Protein AF-A0A3M1MXS2-F1 (afdb_monomer_lite)

Foldseek 3Di:
DVVQLVVLLVCCVPPVPVSQVSLVVLCVVCVVPPVSNVVSLLCVCQGNQRSCLLQSLLQLLLVCVVPVVVSVVSNLVSLLCNQQTGHDPVNLVSCLLSLLQVLVPDDPVVNVVSLVCSVVHGDPVSNVSVVVSVVCSVVCVVVNVQSVLLCVLDSPDRDDSVLSVDRPVVNVVVSVVVVD

Radius of gyration: 16.43 Å; chains: 1; bounding box: 44×31×39 Å

Structure (mmCIF, N/CA/C/O backbone):
data_AF-A0A3M1MXS2-F1
#
_entry.id   AF-A0A3M1MXS2-F1
#
loop_
_atom_site.group_PDB
_atom_site.id
_atom_site.type_symbol
_atom_site.label_atom_id
_atom_site.label_alt_id
_atom_site.label_comp_id
_atom_site.label_asym_id
_atom_site.label_entity_id
_atom_site.label_seq_id
_atom_site.pdbx_PDB_ins_code
_atom_site.Cartn_x
_atom_site.Cartn_y
_atom_site.Cartn_z
_atom_site.occupancy
_atom_site.B_iso_or_equiv
_atom_site.auth_seq_id
_atom_site.auth_comp_id
_atom_site.auth_asym_id
_atom_site.auth_atom_id
_atom_site.pdbx_PDB_model_num
ATOM 1 N N . MET A 1 1 ? 8.516 -8.092 -20.661 1.00 92.12 1 MET A N 1
ATOM 2 C CA . MET A 1 1 ? 8.014 -7.467 -19.415 1.00 92.12 1 MET A CA 1
ATOM 3 C C . MET A 1 1 ? 9.103 -6.633 -18.757 1.00 92.12 1 MET A C 1
ATOM 5 O O . MET A 1 1 ? 8.960 -5.422 -18.706 1.00 92.12 1 MET A O 1
ATOM 9 N N . ILE A 1 2 ? 10.205 -7.261 -18.335 1.00 90.06 2 ILE A N 1
ATOM 10 C CA . ILE A 1 2 ? 11.308 -6.604 -17.613 1.00 90.06 2 ILE A CA 1
ATOM 11 C C . ILE A 1 2 ? 11.875 -5.400 -18.383 1.00 90.06 2 ILE A C 1
ATOM 13 O O . ILE A 1 2 ? 11.935 -4.313 -17.822 1.00 90.06 2 ILE A O 1
ATOM 17 N N . ASP A 1 3 ? 12.169 -5.543 -19.678 1.00 91.69 3 ASP A N 1
ATOM 18 C CA . ASP A 1 3 ? 12.718 -4.437 -20.486 1.00 91.69 3 ASP A CA 1
ATOM 19 C C . ASP A 1 3 ? 11.771 -3.226 -20.570 1.00 91.69 3 ASP A C 1
ATOM 21 O O . ASP A 1 3 ? 12.209 -2.078 -20.531 1.00 91.69 3 ASP A O 1
ATOM 25 N N . ARG A 1 4 ? 10.450 -3.466 -20.619 1.00 92.69 4 ARG A N 1
ATOM 26 C CA . ARG A 1 4 ? 9.440 -2.390 -20.604 1.00 92.69 4 ARG A CA 1
ATOM 27 C C . ARG A 1 4 ? 9.433 -1.669 -19.259 1.00 92.69 4 ARG A C 1
ATOM 29 O O . ARG A 1 4 ? 9.413 -0.446 -19.228 1.00 92.69 4 ARG A O 1
ATOM 36 N N . LEU A 1 5 ? 9.499 -2.414 -18.156 1.00 93.31 5 LEU A N 1
ATOM 37 C CA . LEU A 1 5 ? 9.568 -1.837 -16.811 1.00 93.31 5 LEU A CA 1
ATOM 38 C C . LEU A 1 5 ? 10.858 -1.032 -16.597 1.00 93.31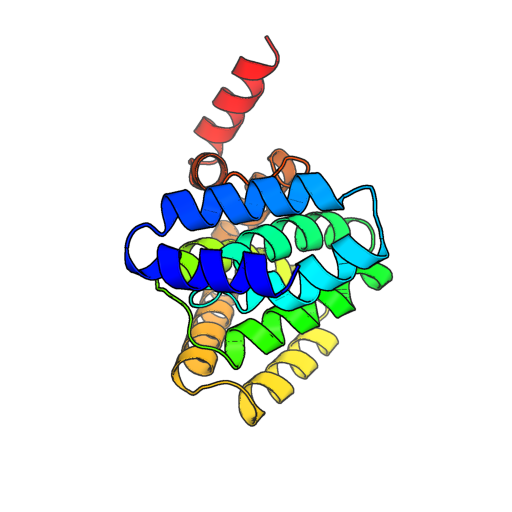 5 LEU A C 1
ATOM 40 O O . LEU A 1 5 ? 10.818 0.011 -15.952 1.00 93.31 5 LEU A O 1
ATOM 44 N N . GLN A 1 6 ? 11.982 -1.459 -17.178 1.00 91.88 6 GLN A N 1
ATOM 45 C CA . GLN A 1 6 ? 13.233 -0.696 -17.153 1.00 91.88 6 GLN A CA 1
ATOM 46 C C . GLN A 1 6 ? 13.139 0.607 -17.959 1.00 91.88 6 GLN A C 1
ATOM 48 O O . GLN A 1 6 ? 13.610 1.643 -17.492 1.00 91.88 6 GLN A O 1
ATOM 53 N N . ALA A 1 7 ? 12.496 0.583 -19.131 1.00 92.69 7 ALA A N 1
ATOM 54 C CA . ALA A 1 7 ? 12.255 1.793 -19.918 1.00 92.69 7 ALA A CA 1
ATOM 55 C C . ALA A 1 7 ? 11.379 2.801 -19.152 1.00 92.69 7 ALA A C 1
ATOM 57 O O . ALA A 1 7 ? 11.720 3.980 -19.065 1.00 92.69 7 ALA A O 1
ATOM 58 N N . ILE A 1 8 ? 10.309 2.318 -18.514 1.00 93.12 8 ILE A N 1
ATOM 59 C CA . ILE A 1 8 ? 9.449 3.131 -17.646 1.00 93.12 8 ILE A CA 1
ATOM 60 C C . ILE A 1 8 ? 10.248 3.703 -16.465 1.00 93.12 8 ILE A C 1
ATOM 62 O O . ILE A 1 8 ? 10.116 4.884 -16.145 1.00 93.12 8 ILE A O 1
ATOM 66 N N . ALA A 1 9 ? 11.105 2.896 -15.829 1.00 90.44 9 ALA A N 1
ATOM 67 C CA . ALA A 1 9 ? 11.946 3.344 -14.719 1.00 90.44 9 ALA A CA 1
ATOM 68 C C . ALA A 1 9 ? 12.864 4.506 -15.123 1.00 90.44 9 ALA A C 1
ATOM 70 O O . ALA A 1 9 ? 13.007 5.465 -14.367 1.00 90.44 9 ALA A O 1
ATOM 71 N N . ALA A 1 10 ? 13.455 4.442 -16.320 1.00 90.69 10 ALA A N 1
ATOM 72 C CA . ALA A 1 10 ? 14.294 5.514 -16.845 1.00 90.69 10 ALA A CA 1
ATOM 73 C C . ALA A 1 10 ? 13.495 6.805 -17.097 1.00 90.69 10 ALA A C 1
ATOM 75 O O . ALA A 1 10 ? 13.979 7.895 -16.794 1.00 90.69 10 ALA A O 1
ATOM 76 N N . GLN A 1 11 ? 12.262 6.694 -17.601 1.00 91.12 11 GLN A N 1
ATOM 77 C CA . GLN A 1 11 ? 11.390 7.845 -17.853 1.00 91.12 11 GLN A CA 1
ATOM 78 C C . GLN A 1 11 ? 10.853 8.488 -16.572 1.00 91.12 11 GLN A C 1
ATOM 80 O O . GLN A 1 11 ? 10.647 9.698 -16.532 1.00 91.12 11 GLN A O 1
ATOM 85 N N . ALA A 1 12 ? 10.665 7.720 -15.501 1.00 90.62 12 ALA A N 1
ATOM 86 C CA . ALA A 1 12 ? 10.138 8.251 -14.248 1.00 90.62 12 ALA A CA 1
ATOM 87 C C . ALA A 1 12 ? 11.023 9.343 -13.620 1.00 90.62 12 ALA A C 1
ATOM 89 O O . ALA A 1 12 ? 10.526 10.153 -12.842 1.00 90.62 12 ALA A O 1
ATOM 90 N N . ALA A 1 13 ? 12.313 9.402 -13.970 1.00 86.25 13 ALA A N 1
ATOM 91 C CA . ALA A 1 13 ? 13.211 10.469 -13.531 1.00 86.25 13 ALA A CA 1
ATOM 92 C C . ALA A 1 13 ? 12.863 11.843 -14.136 1.00 86.25 13 ALA A C 1
ATOM 94 O O . ALA A 1 13 ? 13.176 12.870 -13.535 1.00 86.25 13 ALA A O 1
ATOM 95 N N . THR A 1 14 ? 12.232 11.874 -15.313 1.00 89.19 14 THR A N 1
ATOM 96 C CA . THR A 1 14 ? 11.863 13.109 -16.021 1.00 89.19 14 THR A CA 1
ATOM 97 C C . THR A 1 14 ? 10.361 13.368 -16.014 1.00 89.19 14 THR A C 1
ATOM 99 O O . THR A 1 14 ? 9.956 14.525 -15.939 1.00 89.19 14 THR A O 1
ATOM 102 N N . SER A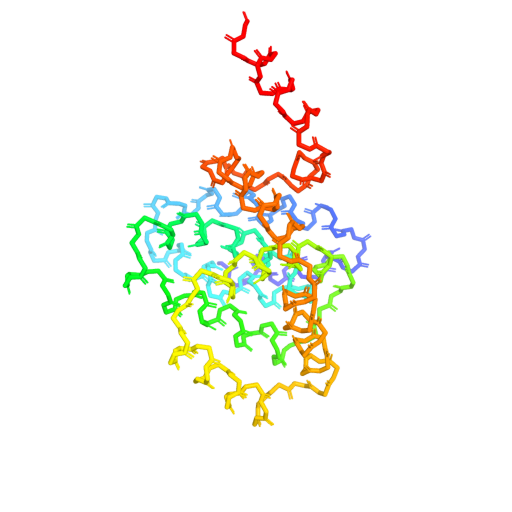 1 15 ? 9.539 12.317 -16.062 1.00 92.94 15 SER A N 1
ATOM 103 C CA . SER A 1 15 ? 8.078 12.418 -16.055 1.00 92.94 15 SER A CA 1
ATOM 104 C C . SER A 1 15 ? 7.439 11.274 -15.249 1.00 92.94 15 SER A C 1
ATOM 106 O O . SER A 1 15 ? 7.076 10.231 -15.804 1.00 92.94 15 SER A O 1
ATOM 108 N N . PRO A 1 16 ? 7.299 11.435 -13.917 1.00 90.62 16 PRO A N 1
ATOM 109 C CA . PRO A 1 16 ? 6.674 10.431 -13.054 1.00 90.62 16 PRO A CA 1
ATOM 110 C C . PRO A 1 16 ? 5.210 10.137 -13.407 1.00 90.62 16 PRO A C 1
ATOM 112 O O . PRO A 1 16 ? 4.753 9.012 -13.230 1.00 90.62 16 PRO A O 1
ATOM 115 N N . GLU A 1 17 ? 4.467 11.131 -13.898 1.00 91.38 17 GLU A N 1
ATOM 116 C CA . GLU A 1 17 ? 3.052 10.984 -14.265 1.00 91.38 17 GLU A CA 1
ATOM 117 C C . GLU A 1 17 ? 2.886 10.126 -15.525 1.00 91.38 17 GLU A C 1
ATOM 119 O O . GLU A 1 17 ? 2.076 9.200 -15.540 1.00 91.38 17 GLU A O 1
ATOM 124 N N . GLU A 1 18 ? 3.714 10.349 -16.549 1.00 94.25 18 GLU A N 1
ATOM 125 C CA . GLU A 1 18 ? 3.724 9.507 -17.753 1.00 94.25 18 GLU A CA 1
ATOM 126 C C . GLU A 1 18 ? 4.197 8.084 -17.453 1.00 94.25 18 GLU A C 1
ATOM 128 O O . GLU A 1 18 ? 3.654 7.121 -17.996 1.00 94.25 18 GLU A O 1
ATOM 133 N N . ALA A 1 19 ? 5.206 7.937 -16.588 1.00 94.50 19 ALA A N 1
ATOM 134 C CA . ALA A 1 19 ? 5.668 6.625 -16.151 1.00 94.50 19 ALA A CA 1
ATOM 135 C C . ALA A 1 19 ? 4.562 5.872 -15.398 1.00 94.50 19 ALA A C 1
ATOM 137 O O . ALA A 1 19 ? 4.381 4.673 -15.609 1.00 94.50 19 ALA A O 1
ATOM 138 N N . LEU A 1 20 ? 3.786 6.571 -14.563 1.00 94.50 20 LEU A N 1
ATOM 139 C CA . LEU A 1 20 ? 2.646 5.986 -13.868 1.00 94.50 20 LEU A CA 1
ATOM 140 C C . LEU A 1 20 ? 1.561 5.528 -14.852 1.00 94.50 20 LEU A C 1
ATOM 142 O O . LEU A 1 20 ? 1.157 4.369 -14.793 1.00 94.50 20 LEU A O 1
ATOM 146 N N . ALA A 1 21 ? 1.162 6.381 -15.799 1.00 94.31 21 ALA A N 1
ATOM 147 C CA . ALA A 1 21 ? 0.172 6.031 -16.819 1.00 94.31 21 ALA A CA 1
ATOM 148 C C . ALA A 1 21 ? 0.604 4.811 -17.657 1.00 94.31 21 ALA A C 1
ATOM 150 O O . ALA A 1 21 ? -0.211 3.955 -18.004 1.00 94.31 21 ALA A O 1
ATOM 151 N N . GLN A 1 22 ? 1.902 4.675 -17.943 1.00 95.62 22 GLN A N 1
ATOM 152 C CA . GLN A 1 22 ? 2.437 3.493 -18.621 1.00 95.62 22 GLN A CA 1
ATOM 153 C C . GLN A 1 22 ? 2.389 2.228 -17.762 1.00 95.62 22 GLN A C 1
ATOM 155 O O . GLN A 1 22 ? 2.134 1.150 -18.298 1.00 95.62 22 GLN A O 1
ATOM 160 N N . LEU A 1 23 ? 2.619 2.332 -16.449 1.00 96.31 23 LEU A N 1
ATOM 161 C CA . LEU A 1 23 ? 2.461 1.198 -15.532 1.00 96.31 23 LEU A CA 1
ATOM 162 C C . LEU A 1 23 ? 0.998 0.767 -15.449 1.00 96.31 23 LEU A C 1
ATOM 164 O O . LEU A 1 23 ? 0.725 -0.429 -15.452 1.00 96.31 23 LEU A O 1
ATOM 168 N N . GLU A 1 24 ? 0.062 1.714 -15.435 1.00 95.06 24 GLU A N 1
ATOM 169 C CA . GLU A 1 24 ? -1.373 1.424 -15.469 1.00 95.06 24 GLU A CA 1
ATOM 170 C C . GLU A 1 24 ? -1.780 0.726 -16.766 1.00 95.06 24 GLU A C 1
ATOM 172 O O . GLU A 1 24 ? -2.407 -0.331 -16.713 1.00 95.06 24 GLU A O 1
ATOM 177 N N . ALA A 1 25 ? -1.366 1.255 -17.921 1.00 95.31 25 ALA A N 1
ATOM 178 C CA . ALA A 1 25 ? -1.626 0.627 -19.214 1.00 95.31 25 ALA A CA 1
ATOM 179 C C . ALA A 1 25 ? -1.036 -0.791 -19.280 1.00 95.31 25 ALA A C 1
ATOM 181 O O . ALA A 1 25 ? -1.719 -1.736 -19.672 1.00 95.31 25 ALA A O 1
ATOM 182 N N . LEU A 1 26 ? 0.205 -0.964 -18.815 1.00 95.88 26 LEU A N 1
ATOM 183 C CA . LEU A 1 26 ? 0.859 -2.268 -18.764 1.00 95.88 26 LEU A CA 1
ATOM 184 C C . LEU A 1 26 ? 0.142 -3.242 -17.824 1.00 95.88 26 LEU A C 1
ATOM 186 O O . LEU A 1 26 ? 0.049 -4.423 -18.145 1.00 95.88 26 LEU A O 1
ATOM 190 N N . HIS A 1 27 ? -0.385 -2.768 -16.693 1.00 95.69 27 HIS A N 1
ATOM 191 C CA . HIS A 1 27 ? -1.190 -3.596 -15.801 1.00 95.69 27 HIS A CA 1
ATOM 192 C C . HIS A 1 27 ? -2.451 -4.098 -16.514 1.00 95.69 27 HIS A C 1
ATOM 194 O O . HIS A 1 27 ? -2.728 -5.295 -16.478 1.00 95.69 27 HIS A O 1
ATOM 200 N N . GLN A 1 28 ? -3.171 -3.214 -17.213 1.00 94.06 28 GLN A N 1
ATOM 201 C CA . GLN A 1 28 ? -4.377 -3.573 -17.968 1.00 94.06 28 GLN A CA 1
ATOM 202 C C . GLN A 1 28 ? -4.089 -4.623 -19.049 1.00 94.06 28 GLN A C 1
ATOM 204 O O . GLN A 1 28 ? -4.836 -5.589 -19.187 1.00 94.06 28 GLN A O 1
ATOM 209 N N . GLU A 1 29 ? -2.968 -4.492 -19.765 1.00 95.06 29 GLU A N 1
ATOM 210 C CA . GLU A 1 29 ? -2.547 -5.456 -20.792 1.00 95.06 29 GLU A CA 1
ATOM 211 C C . GLU A 1 29 ? -2.317 -6.875 -20.245 1.00 95.06 29 GLU A C 1
ATOM 213 O O . GLU A 1 29 ? -2.460 -7.851 -20.982 1.00 95.06 29 GLU A O 1
ATOM 218 N N . VAL A 1 30 ? -1.933 -7.008 -18.971 1.00 95.44 30 VAL A N 1
ATOM 219 C CA . VAL A 1 30 ? -1.577 -8.306 -18.380 1.00 95.44 30 VAL A CA 1
ATOM 220 C C . VAL A 1 30 ? -2.686 -8.942 -17.556 1.00 95.44 30 VAL A C 1
ATOM 222 O O . VAL A 1 30 ? -2.509 -10.085 -17.145 1.00 95.44 30 VAL A O 1
ATOM 225 N N . LEU A 1 31 ? -3.813 -8.259 -17.318 1.00 91.25 31 LEU A N 1
ATOM 226 C CA . LEU A 1 31 ? -4.868 -8.739 -16.409 1.00 91.25 31 LEU A CA 1
ATOM 227 C C . LEU A 1 31 ? -5.358 -10.153 -16.745 1.00 91.25 31 LEU A C 1
ATOM 229 O O . LEU A 1 31 ? -5.503 -10.980 -15.844 1.00 91.25 31 LEU A O 1
ATOM 233 N N . GLU A 1 32 ? -5.540 -10.438 -18.035 1.00 92.88 32 GLU A N 1
ATOM 234 C CA . GLU A 1 32 ? -6.056 -11.716 -18.545 1.00 92.88 32 GLU A CA 1
ATOM 235 C C . GLU A 1 32 ? -4.984 -12.818 -18.650 1.00 92.88 32 GLU A C 1
ATOM 237 O O . GLU A 1 32 ? -5.296 -13.970 -18.950 1.00 92.88 32 GLU A O 1
ATOM 242 N N . ASN A 1 33 ? -3.706 -12.498 -18.405 1.00 95.25 33 ASN A N 1
ATOM 243 C CA . ASN A 1 33 ? -2.601 -13.455 -18.450 1.00 95.25 33 ASN A CA 1
ATOM 244 C C . ASN A 1 33 ? -1.991 -13.637 -17.047 1.00 95.25 33 ASN A C 1
ATOM 246 O O . ASN A 1 33 ? -1.169 -12.819 -16.631 1.00 95.25 33 ASN A O 1
ATOM 250 N N . PRO A 1 34 ? -2.309 -14.733 -16.328 1.00 93.31 34 PRO A N 1
ATOM 251 C CA . PRO A 1 34 ? -1.858 -14.939 -14.950 1.00 93.31 34 PRO A CA 1
ATOM 252 C C . PRO A 1 34 ? -0.335 -14.910 -14.759 1.00 93.31 34 PRO A C 1
ATOM 254 O O . PRO A 1 34 ? 0.153 -14.416 -13.743 1.00 93.31 34 PRO A O 1
ATOM 257 N N . GLU A 1 35 ? 0.433 -15.425 -15.721 1.00 94.56 35 GLU A N 1
ATOM 258 C CA . GLU A 1 35 ? 1.897 -15.457 -15.638 1.00 94.56 35 GLU A CA 1
ATOM 259 C C . GLU A 1 35 ? 2.497 -14.059 -15.835 1.00 94.56 35 GLU A C 1
ATOM 261 O O . GLU A 1 35 ? 3.340 -13.607 -15.050 1.00 94.56 35 GLU A O 1
ATOM 266 N N . ALA A 1 36 ? 2.022 -13.346 -16.859 1.00 94.56 36 ALA A N 1
ATOM 267 C CA . ALA A 1 36 ? 2.452 -11.980 -17.130 1.00 94.56 36 ALA A CA 1
ATOM 268 C C . ALA A 1 36 ? 2.030 -11.029 -16.002 1.00 94.56 36 ALA A C 1
ATOM 270 O O . ALA A 1 36 ? 2.837 -10.204 -15.573 1.00 94.56 36 ALA A O 1
ATOM 271 N N . ARG A 1 37 ? 0.812 -11.200 -15.474 1.00 94.69 37 ARG A N 1
ATOM 272 C CA . ARG A 1 37 ? 0.289 -10.479 -14.312 1.00 94.69 37 ARG A CA 1
ATOM 273 C C . ARG A 1 37 ? 1.173 -10.680 -13.094 1.00 94.69 37 ARG A C 1
ATOM 275 O O . ARG A 1 37 ? 1.617 -9.703 -12.503 1.00 94.69 37 ARG A O 1
ATOM 282 N N . ARG A 1 38 ? 1.510 -11.931 -12.769 1.00 93.62 38 ARG A N 1
ATOM 283 C CA . ARG A 1 38 ? 2.391 -12.240 -11.638 1.00 93.62 38 ARG A CA 1
ATOM 284 C C . ARG A 1 38 ? 3.758 -11.577 -11.787 1.00 93.62 38 ARG A C 1
ATOM 286 O O . ARG A 1 38 ? 4.283 -11.040 -10.817 1.00 93.62 38 ARG A O 1
ATOM 293 N N . THR A 1 39 ? 4.331 -11.600 -12.990 1.00 95.31 39 THR A N 1
ATOM 294 C CA . THR A 1 39 ? 5.620 -10.943 -13.253 1.00 95.31 39 THR A CA 1
ATOM 295 C C . THR A 1 39 ? 5.504 -9.430 -13.083 1.00 95.31 39 THR A C 1
ATOM 297 O O . THR A 1 39 ? 6.360 -8.810 -12.460 1.00 95.31 39 THR A O 1
ATOM 300 N N . PHE A 1 40 ? 4.437 -8.827 -13.603 1.00 96.88 40 PHE A N 1
ATOM 301 C CA . PHE A 1 40 ? 4.181 -7.402 -13.436 1.00 96.88 40 PHE A CA 1
ATOM 302 C C . PHE A 1 40 ? 4.036 -7.024 -11.954 1.00 96.88 40 PHE A C 1
ATOM 304 O O . PHE A 1 40 ? 4.744 -6.143 -11.480 1.00 96.88 40 PHE A O 1
ATOM 311 N N . GLU A 1 41 ? 3.195 -7.731 -11.202 1.00 95.62 41 GLU A N 1
ATOM 312 C CA . GLU A 1 41 ? 2.939 -7.495 -9.776 1.00 95.62 41 GLU A CA 1
ATOM 313 C C . GLU A 1 41 ? 4.202 -7.629 -8.906 1.00 95.62 41 GLU A C 1
ATOM 315 O O . GLU A 1 41 ? 4.333 -6.945 -7.891 1.00 95.62 41 GLU A O 1
ATOM 320 N N . GLN A 1 42 ? 5.157 -8.471 -9.307 1.00 94.88 42 GLN A N 1
ATOM 321 C CA . GLN A 1 42 ? 6.434 -8.649 -8.609 1.00 94.88 42 GLN A CA 1
ATOM 322 C C . GLN A 1 42 ? 7.489 -7.598 -8.976 1.00 94.88 42 GLN A C 1
ATOM 324 O O . GLN A 1 42 ? 8.373 -7.314 -8.170 1.00 94.88 42 GLN A O 1
ATOM 329 N N . GLU A 1 43 ? 7.435 -7.018 -10.174 1.00 95.50 43 GLU A N 1
ATOM 330 C CA . GLU A 1 43 ? 8.487 -6.115 -10.659 1.00 95.50 43 GLU A CA 1
ATOM 331 C C . GLU A 1 43 ? 8.072 -4.637 -10.659 1.00 95.50 43 GLU A C 1
ATOM 333 O O . GLU A 1 43 ? 8.870 -3.778 -10.284 1.00 95.50 43 GLU A O 1
ATOM 338 N N . ALA A 1 44 ? 6.816 -4.319 -10.978 1.00 95.56 44 ALA A N 1
ATOM 339 C CA . ALA A 1 44 ? 6.284 -2.956 -10.970 1.00 95.56 44 ALA A CA 1
ATOM 340 C C . ALA A 1 44 ? 6.468 -2.190 -9.640 1.00 95.56 44 ALA A C 1
ATOM 342 O O . ALA A 1 44 ? 6.837 -1.016 -9.701 1.00 95.56 44 ALA A O 1
ATOM 343 N N . PRO A 1 45 ? 6.289 -2.779 -8.435 1.00 95.00 45 PRO A N 1
ATOM 344 C CA . PRO A 1 45 ? 6.487 -2.035 -7.188 1.00 95.00 45 PRO A CA 1
ATOM 345 C C . PRO A 1 45 ? 7.958 -1.699 -6.897 1.00 95.00 45 PRO A C 1
ATOM 347 O O . PRO A 1 45 ? 8.216 -0.941 -5.970 1.00 95.00 45 PRO A O 1
ATOM 350 N N . LYS A 1 46 ? 8.916 -2.236 -7.665 1.00 94.00 46 LYS A N 1
ATOM 351 C CA . LYS A 1 46 ? 10.351 -1.913 -7.556 1.00 94.00 46 LYS A CA 1
ATOM 352 C C . LYS A 1 46 ? 10.769 -0.779 -8.498 1.00 94.00 46 LYS A C 1
ATOM 354 O O . LYS A 1 46 ? 11.894 -0.291 -8.422 1.00 94.00 46 LYS A O 1
ATOM 359 N N . VAL A 1 47 ? 9.891 -0.387 -9.421 1.00 91.50 47 VAL A N 1
ATOM 360 C CA . VAL A 1 47 ? 10.159 0.653 -10.415 1.00 91.50 47 VAL A CA 1
ATOM 361 C C . VAL A 1 47 ? 10.037 2.032 -9.773 1.00 91.50 47 VAL A C 1
ATOM 363 O O . VAL A 1 47 ? 9.078 2.300 -9.048 1.00 91.50 47 VAL A O 1
ATOM 366 N N . ALA A 1 48 ? 10.994 2.910 -10.094 1.00 88.81 48 ALA A N 1
ATOM 367 C CA . ALA A 1 48 ? 10.944 4.342 -9.802 1.00 88.81 48 ALA A CA 1
ATOM 368 C C . ALA A 1 48 ? 10.563 4.662 -8.347 1.00 88.81 48 ALA A C 1
ATOM 370 O O . ALA A 1 48 ? 9.558 5.326 -8.089 1.00 88.81 48 ALA A O 1
ATOM 371 N N . ASP A 1 49 ? 11.345 4.147 -7.395 1.00 90.69 49 ASP A N 1
ATOM 372 C CA . ASP A 1 49 ? 11.142 4.392 -5.963 1.00 90.69 49 ASP A CA 1
ATOM 373 C C . ASP A 1 49 ? 9.714 4.038 -5.497 1.00 90.69 49 ASP A C 1
ATOM 375 O O . ASP A 1 49 ? 9.065 4.765 -4.737 1.00 90.69 49 ASP A O 1
ATOM 379 N N . GLY A 1 50 ? 9.197 2.913 -6.001 1.00 93.25 50 GLY A N 1
ATOM 380 C CA . GLY A 1 50 ? 7.896 2.373 -5.621 1.00 93.25 50 GLY A CA 1
ATOM 381 C C . GLY A 1 50 ? 6.703 3.117 -6.208 1.00 93.25 50 GLY A C 1
ATOM 382 O O . GLY A 1 50 ? 5.625 3.083 -5.617 1.00 93.25 50 GLY A O 1
ATOM 383 N N . LEU A 1 51 ? 6.859 3.777 -7.360 1.00 95.12 51 LEU A N 1
ATOM 384 C CA . LEU A 1 51 ? 5.820 4.600 -7.991 1.00 95.12 51 LEU A CA 1
ATOM 385 C C . LEU A 1 51 ? 4.454 3.894 -8.087 1.00 95.12 51 LEU A C 1
ATOM 387 O O . LEU A 1 51 ? 3.419 4.496 -7.792 1.00 95.12 51 LEU A O 1
ATOM 391 N N . TYR A 1 52 ? 4.453 2.607 -8.448 1.00 96.94 52 TYR A N 1
ATOM 392 C CA . TYR A 1 52 ? 3.232 1.807 -8.600 1.00 96.94 52 TYR A CA 1
ATOM 393 C C . TYR A 1 52 ? 2.796 1.064 -7.331 1.00 96.94 52 TYR A C 1
ATOM 395 O O . TYR A 1 52 ? 1.705 0.494 -7.280 1.00 96.94 52 TYR A O 1
ATOM 403 N N . LEU A 1 53 ? 3.616 1.086 -6.277 1.00 97.62 53 LEU A N 1
ATOM 404 C CA . LEU A 1 53 ? 3.347 0.364 -5.036 1.00 97.62 53 LEU A CA 1
ATOM 405 C C . LEU A 1 53 ? 2.002 0.769 -4.403 1.00 97.62 53 LEU A C 1
ATOM 407 O O . LEU A 1 53 ? 1.250 -0.141 -4.059 1.00 97.62 53 LEU A O 1
ATOM 411 N N . PRO A 1 54 ? 1.615 2.062 -4.307 1.00 98.06 54 PRO A N 1
ATOM 412 C CA . PRO A 1 54 ? 0.309 2.435 -3.764 1.00 98.06 54 PRO A CA 1
ATOM 413 C C . PRO A 1 54 ? -0.876 1.864 -4.551 1.00 98.06 54 PRO A C 1
ATOM 415 O O . PRO A 1 54 ? -1.884 1.521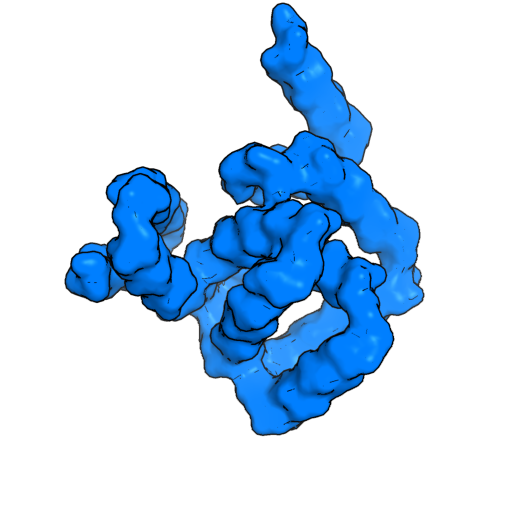 -3.940 1.00 98.06 54 PRO A O 1
ATOM 418 N N . HIS A 1 55 ? -0.760 1.731 -5.877 1.00 97.81 55 HIS A N 1
ATOM 419 C CA . HIS A 1 55 ? -1.833 1.212 -6.734 1.00 97.81 55 HIS A CA 1
ATOM 420 C C . HIS A 1 55 ? -2.051 -0.280 -6.482 1.00 97.81 55 HIS A C 1
ATOM 422 O O . HIS A 1 55 ? -3.177 -0.711 -6.235 1.00 97.81 55 HIS A O 1
ATOM 428 N N . LEU A 1 56 ? -0.965 -1.060 -6.438 1.00 97.81 56 LEU A N 1
ATOM 429 C CA . LEU A 1 56 ? -1.047 -2.467 -6.046 1.00 97.81 56 LEU A CA 1
ATOM 430 C C . LEU A 1 56 ? -1.555 -2.604 -4.610 1.00 97.81 56 LEU A C 1
ATOM 432 O O . LEU A 1 56 ? -2.453 -3.397 -4.348 1.00 97.81 56 LEU A O 1
ATOM 436 N N . PHE A 1 57 ? -1.049 -1.791 -3.681 1.00 98.50 57 PHE A N 1
ATOM 437 C CA . PHE A 1 57 ? -1.485 -1.848 -2.290 1.00 98.50 57 PHE A CA 1
ATOM 438 C C . PHE A 1 57 ? -2.987 -1.583 -2.153 1.00 98.50 57 PHE A C 1
ATOM 440 O O . PHE A 1 57 ? -3.666 -2.309 -1.437 1.00 98.50 57 PHE A O 1
ATOM 447 N N . TRP A 1 58 ? -3.521 -0.593 -2.873 1.00 98.50 58 TRP A N 1
ATOM 448 C CA . TRP A 1 58 ? -4.953 -0.302 -2.928 1.00 98.50 58 TRP A CA 1
ATOM 449 C C . TRP A 1 58 ? -5.763 -1.518 -3.379 1.00 98.50 58 TRP A C 1
ATOM 451 O O . TRP A 1 58 ? -6.667 -1.958 -2.669 1.00 98.50 58 TRP A O 1
ATOM 461 N N . MET A 1 59 ? -5.428 -2.086 -4.540 1.00 97.31 59 MET A N 1
ATOM 462 C CA . MET A 1 59 ? -6.188 -3.194 -5.127 1.00 97.31 59 MET A CA 1
ATOM 463 C C . MET A 1 59 ? -6.174 -4.429 -4.222 1.00 97.31 59 MET A C 1
ATOM 465 O O . MET A 1 59 ? -7.203 -5.069 -4.001 1.00 97.31 59 MET A O 1
ATOM 469 N N . TYR A 1 60 ? -5.015 -4.739 -3.643 1.00 97.69 60 TYR A N 1
ATOM 470 C CA . TYR A 1 60 ? -4.876 -5.872 -2.735 1.00 97.69 60 TYR A CA 1
ATOM 471 C C . TYR A 1 60 ? -5.495 -5.618 -1.365 1.00 97.69 60 TYR A C 1
ATOM 473 O O . TYR A 1 60 ? -5.978 -6.563 -0.748 1.00 97.69 60 TYR A O 1
ATOM 481 N N . LEU A 1 61 ? -5.544 -4.369 -0.899 1.00 98.38 61 LEU A N 1
ATOM 482 C CA . LEU A 1 61 ? -6.261 -4.007 0.318 1.00 98.38 61 LEU A CA 1
ATOM 483 C C . LEU A 1 61 ? -7.770 -4.188 0.135 1.00 98.38 61 LEU A C 1
ATOM 485 O O . LEU A 1 61 ? -8.424 -4.748 1.011 1.00 98.38 61 LEU A O 1
ATOM 489 N N . ALA A 1 62 ? -8.322 -3.779 -1.009 1.00 97.50 62 ALA A N 1
ATOM 490 C CA . ALA A 1 62 ? -9.729 -4.010 -1.328 1.00 97.50 62 ALA A CA 1
ATOM 491 C C . ALA A 1 62 ? -10.069 -5.510 -1.333 1.00 97.50 62 ALA A C 1
ATOM 493 O O . ALA A 1 62 ? -11.056 -5.933 -0.728 1.00 97.50 62 ALA A O 1
ATOM 494 N N . ALA A 1 63 ? -9.204 -6.331 -1.933 1.00 96.38 63 ALA A N 1
ATOM 495 C CA . ALA A 1 63 ? -9.366 -7.780 -1.961 1.00 96.38 63 ALA A CA 1
ATOM 496 C C . ALA A 1 63 ? -9.187 -8.434 -0.574 1.00 96.38 63 ALA A C 1
ATOM 498 O O . ALA A 1 63 ? -9.981 -9.289 -0.179 1.00 96.38 63 ALA A O 1
ATOM 499 N N . PHE A 1 64 ? -8.206 -7.980 0.211 1.00 97.38 64 PHE A N 1
ATOM 500 C CA . PHE A 1 64 ? -7.957 -8.431 1.584 1.00 97.38 64 PHE A CA 1
ATOM 501 C C . PHE A 1 64 ? -9.163 -8.237 2.499 1.00 97.38 64 PHE A C 1
ATOM 503 O O . PHE A 1 64 ? -9.464 -9.121 3.294 1.00 97.38 64 PHE A O 1
ATOM 510 N N . ARG A 1 65 ? -9.905 -7.133 2.363 1.00 95.25 65 ARG A N 1
ATOM 511 C CA . ARG A 1 65 ? -11.111 -6.890 3.176 1.00 95.25 65 ARG A CA 1
ATOM 512 C C . ARG A 1 65 ? -12.221 -7.921 2.940 1.00 95.25 65 ARG A C 1
ATOM 514 O O . ARG A 1 65 ? -13.106 -8.055 3.781 1.00 95.25 65 ARG A O 1
ATOM 521 N N . ARG A 1 66 ? -12.174 -8.646 1.818 1.00 94.69 66 ARG A N 1
ATOM 522 C CA . ARG A 1 66 ? -13.117 -9.716 1.459 1.00 94.69 66 ARG A CA 1
ATOM 523 C C . ARG A 1 66 ? -12.571 -11.099 1.815 1.00 94.69 66 ARG A C 1
ATOM 525 O O . ARG A 1 66 ? -13.317 -11.932 2.318 1.00 94.69 66 ARG A O 1
ATOM 532 N N . ASP A 1 67 ? -11.282 -11.327 1.571 1.00 96.56 67 ASP A N 1
ATOM 533 C CA . ASP A 1 67 ? -10.594 -12.589 1.860 1.00 96.56 67 ASP A CA 1
ATOM 534 C C . ASP A 1 67 ? -9.182 -12.341 2.431 1.00 96.56 67 ASP A C 1
ATOM 536 O O . ASP A 1 67 ? -8.180 -12.356 1.705 1.00 96.56 67 ASP A O 1
ATOM 540 N N . PRO A 1 68 ? -9.064 -12.121 3.754 1.00 95.31 68 PRO A N 1
ATOM 541 C CA . PRO A 1 68 ? -7.775 -11.830 4.369 1.00 95.31 68 PRO A CA 1
ATOM 542 C C . PRO A 1 68 ? -6.738 -12.942 4.173 1.00 95.31 68 PRO A C 1
ATOM 544 O O . PRO A 1 68 ? -5.545 -12.661 4.064 1.00 95.31 68 PRO A O 1
ATOM 547 N N . ALA A 1 69 ? -7.164 -14.209 4.143 1.00 94.50 69 ALA A N 1
ATOM 548 C CA . ALA A 1 69 ? -6.251 -15.346 4.085 1.00 94.50 69 ALA A CA 1
ATOM 549 C C . ALA A 1 69 ? -5.513 -15.413 2.740 1.00 94.50 69 ALA A C 1
ATOM 551 O O . ALA A 1 69 ? -4.302 -15.642 2.725 1.00 94.50 69 ALA A O 1
ATOM 552 N N . SER A 1 70 ? -6.223 -15.163 1.638 1.00 96.25 70 SER A N 1
ATOM 553 C CA . SER A 1 70 ? -5.654 -15.232 0.287 1.00 96.25 70 SER A CA 1
ATOM 554 C C . SER A 1 70 ? -4.781 -14.029 -0.072 1.00 96.25 70 SER A C 1
ATOM 556 O O . SER A 1 70 ? -3.777 -14.189 -0.764 1.00 96.25 70 SER A O 1
ATOM 558 N N . TYR A 1 71 ? -5.127 -12.825 0.398 1.00 96.31 71 TYR A N 1
ATOM 559 C CA . TYR A 1 71 ? -4.472 -11.587 -0.055 1.00 96.31 71 TYR A CA 1
ATOM 560 C C . TYR A 1 71 ? -3.422 -11.017 0.908 1.00 96.31 71 TYR A C 1
ATOM 562 O O . TYR A 1 71 ? -2.541 -10.270 0.470 1.00 96.31 71 TYR A O 1
ATOM 570 N N . ARG A 1 72 ? -3.435 -11.407 2.191 1.00 96.56 72 ARG A N 1
ATOM 571 C CA . ARG A 1 72 ? -2.410 -10.995 3.168 1.00 96.56 72 ARG A CA 1
ATOM 572 C C . ARG A 1 72 ? -0.971 -11.259 2.706 1.00 96.56 72 ARG A C 1
ATOM 574 O O . ARG A 1 72 ? -0.164 -10.345 2.853 1.00 96.56 72 ARG A O 1
ATOM 581 N N . PRO A 1 73 ? -0.601 -12.429 2.140 1.00 96.12 73 PRO A N 1
ATOM 582 C CA . PRO A 1 73 ? 0.789 -12.685 1.754 1.00 96.12 73 PRO A CA 1
ATOM 583 C C . PRO A 1 73 ? 1.345 -11.658 0.763 1.00 96.12 73 PRO A C 1
ATOM 585 O O . PRO A 1 73 ? 2.515 -11.288 0.845 1.00 96.12 73 PRO A O 1
ATOM 588 N N . PHE A 1 74 ? 0.510 -11.166 -0.154 1.00 96.88 74 PHE A N 1
ATOM 589 C CA . PHE A 1 74 ? 0.946 -10.172 -1.127 1.00 96.88 74 PHE A CA 1
ATOM 590 C C . PHE A 1 74 ? 1.018 -8.763 -0.525 1.00 96.88 74 PHE A C 1
ATOM 592 O O . PHE A 1 74 ? 1.963 -8.033 -0.808 1.00 96.88 74 PHE A O 1
ATOM 599 N N . LEU A 1 75 ? 0.098 -8.392 0.373 1.00 97.94 75 LEU A N 1
ATOM 600 C CA . LEU A 1 75 ? 0.229 -7.146 1.143 1.00 97.94 75 LEU A CA 1
ATOM 601 C C . LEU A 1 75 ? 1.480 -7.155 2.030 1.00 97.94 75 LEU A C 1
ATOM 603 O O . LEU A 1 75 ? 2.183 -6.148 2.096 1.00 97.94 75 LEU A O 1
ATOM 607 N N . GLU A 1 76 ? 1.805 -8.293 2.653 1.00 96.88 76 GLU A N 1
ATOM 608 C CA . GLU A 1 76 ? 3.059 -8.478 3.392 1.00 96.88 76 GLU A CA 1
ATOM 609 C C . GLU A 1 76 ? 4.259 -8.227 2.481 1.00 96.88 76 GLU A C 1
ATOM 611 O O . GLU A 1 76 ? 5.131 -7.436 2.821 1.00 96.88 76 GLU A O 1
ATOM 616 N N . TYR A 1 77 ? 4.273 -8.840 1.298 1.00 96.69 77 TYR A N 1
ATOM 617 C CA . TYR A 1 77 ? 5.323 -8.638 0.305 1.00 96.69 77 TYR A CA 1
ATOM 618 C C . TYR A 1 77 ? 5.492 -7.159 -0.081 1.00 96.69 77 TYR A C 1
ATOM 620 O O . TYR A 1 77 ? 6.612 -6.647 -0.064 1.00 96.69 77 TYR A O 1
ATOM 628 N N . LEU A 1 78 ? 4.397 -6.444 -0.361 1.00 98.19 78 LEU A N 1
ATOM 629 C CA . LEU A 1 78 ? 4.451 -5.014 -0.680 1.00 98.19 78 LEU A CA 1
ATOM 630 C C . LEU A 1 78 ? 4.975 -4.176 0.496 1.00 98.19 78 LEU A C 1
ATOM 632 O O . LEU A 1 78 ? 5.751 -3.246 0.280 1.00 98.19 78 LEU A O 1
ATOM 636 N N . LEU A 1 79 ? 4.599 -4.506 1.738 1.00 97.56 79 LEU A N 1
ATOM 637 C CA . LEU A 1 79 ? 5.137 -3.842 2.931 1.00 97.56 79 LEU A CA 1
ATOM 638 C C . LEU A 1 79 ? 6.630 -4.089 3.096 1.00 97.56 79 LEU A C 1
ATOM 640 O O . LEU 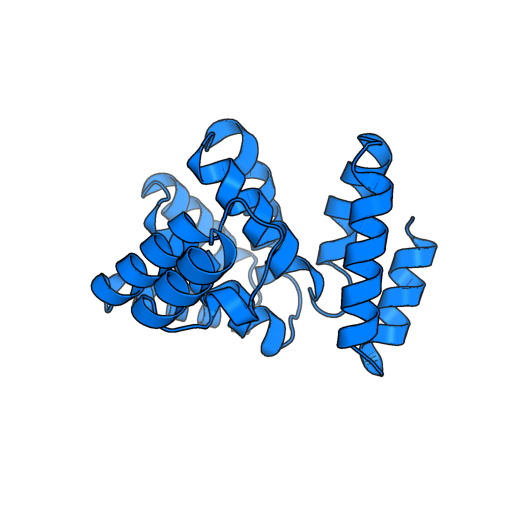A 1 79 ? 7.372 -3.147 3.365 1.00 97.56 79 LEU A O 1
ATOM 644 N N . GLN A 1 80 ? 7.069 -5.337 2.931 1.00 96.88 80 GLN A N 1
ATOM 645 C CA . GLN A 1 80 ? 8.480 -5.700 3.015 1.00 96.88 80 GLN A CA 1
ATOM 646 C C . GLN A 1 80 ? 9.296 -4.930 1.973 1.00 96.88 80 GLN A C 1
ATOM 648 O O . GLN A 1 80 ? 10.308 -4.327 2.327 1.00 96.88 80 GLN A O 1
ATOM 653 N N . LEU A 1 81 ? 8.815 -4.863 0.725 1.00 96.75 81 LEU A N 1
ATOM 654 C CA . LEU A 1 81 ? 9.427 -4.036 -0.315 1.00 96.75 81 LEU A CA 1
ATOM 655 C C . LEU A 1 81 ? 9.493 -2.564 0.098 1.00 96.75 81 LEU A C 1
ATOM 657 O O . LEU A 1 81 ? 10.572 -1.977 0.066 1.00 96.75 81 LEU A O 1
ATOM 661 N N . PHE A 1 82 ? 8.370 -1.982 0.528 1.00 97.69 82 PHE A N 1
ATOM 662 C CA . PHE A 1 82 ? 8.298 -0.573 0.912 1.00 97.69 82 PHE A CA 1
ATOM 663 C C . PHE A 1 82 ? 9.300 -0.210 2.013 1.00 97.69 82 PHE A C 1
ATOM 665 O O . PHE A 1 82 ? 9.934 0.841 1.940 1.00 97.69 82 PHE A O 1
ATOM 672 N N . VAL A 1 83 ? 9.466 -1.066 3.027 1.00 97.50 83 VAL A N 1
ATOM 673 C CA . VAL A 1 83 ? 10.375 -0.762 4.140 1.00 97.50 83 VAL A CA 1
ATOM 674 C C . VAL A 1 83 ? 11.849 -1.030 3.826 1.00 97.50 83 VAL A C 1
ATOM 676 O O . VAL A 1 83 ? 12.725 -0.500 4.509 1.00 97.50 83 VAL A O 1
ATOM 679 N N . GLN A 1 84 ? 12.140 -1.843 2.808 1.00 96.69 84 GLN A N 1
ATOM 680 C CA . GLN A 1 84 ? 13.503 -2.198 2.396 1.00 96.69 84 GLN A CA 1
ATOM 681 C C . GLN A 1 84 ? 14.038 -1.326 1.250 1.00 96.69 84 GLN A C 1
ATOM 683 O O . GLN A 1 84 ? 15.253 -1.279 1.025 1.00 96.69 84 GLN A O 1
ATOM 688 N N . GLN A 1 85 ? 13.163 -0.629 0.526 1.00 93.81 85 GLN A N 1
ATOM 689 C CA . GLN A 1 85 ? 13.494 0.166 -0.658 1.00 93.81 85 GLN A CA 1
ATOM 690 C C . GLN A 1 85 ? 13.294 1.670 -0.415 1.00 93.81 85 GLN A C 1
ATOM 692 O O . GLN A 1 85 ? 12.539 2.060 0.480 1.00 93.81 85 GLN A O 1
ATOM 697 N N . PRO A 1 86 ? 13.983 2.543 -1.175 1.00 92.12 86 PRO A N 1
ATOM 698 C CA . PRO A 1 86 ? 13.656 3.961 -1.153 1.00 92.12 86 PRO A CA 1
ATOM 699 C C . PRO A 1 86 ? 12.246 4.162 -1.718 1.00 92.12 86 PRO A C 1
ATOM 701 O O . PRO A 1 86 ? 11.788 3.395 -2.565 1.00 92.12 86 PRO A O 1
ATOM 704 N N . SER A 1 87 ? 11.558 5.209 -1.264 1.00 92.88 87 SER A N 1
ATOM 705 C CA . SER A 1 87 ? 10.368 5.680 -1.964 1.00 92.88 87 SER A CA 1
ATOM 706 C C . SER A 1 87 ? 10.302 7.196 -1.994 1.00 92.88 87 SER A C 1
ATOM 708 O O . SER A 1 87 ? 10.790 7.860 -1.080 1.00 92.88 87 SER A O 1
ATOM 710 N N . SER A 1 88 ? 9.636 7.746 -3.004 1.00 91.06 88 SER A N 1
ATOM 711 C CA . SER A 1 88 ? 9.404 9.188 -3.065 1.00 91.06 88 SER A CA 1
ATOM 712 C C . SER A 1 88 ? 8.383 9.652 -2.005 1.00 91.06 88 SER A C 1
ATOM 714 O O . SER A 1 88 ? 7.496 8.882 -1.616 1.00 91.06 88 SER A O 1
ATOM 716 N N . PRO A 1 89 ? 8.416 10.930 -1.579 1.00 92.44 89 PRO A N 1
ATOM 717 C CA . PRO A 1 89 ? 7.403 11.488 -0.677 1.00 92.44 89 PRO A CA 1
ATOM 718 C C . PRO A 1 89 ? 5.970 11.389 -1.224 1.00 92.44 89 PRO A C 1
ATOM 720 O O . PRO A 1 89 ? 5.013 11.262 -0.459 1.00 92.44 89 PRO A O 1
ATOM 723 N N . ALA A 1 90 ? 5.802 11.424 -2.550 1.00 92.06 90 ALA A N 1
ATOM 724 C CA . ALA A 1 90 ? 4.501 11.256 -3.194 1.00 92.06 90 ALA A CA 1
ATOM 725 C C . ALA A 1 90 ? 3.944 9.836 -2.993 1.00 92.06 90 ALA A C 1
ATOM 727 O O . ALA A 1 90 ? 2.762 9.678 -2.675 1.00 92.06 90 ALA A O 1
ATOM 728 N N . VAL A 1 91 ? 4.802 8.815 -3.107 1.00 95.50 91 VAL A N 1
ATOM 729 C CA . VAL A 1 91 ? 4.450 7.417 -2.812 1.00 95.50 91 VAL A CA 1
ATOM 730 C C . VAL A 1 91 ? 4.044 7.275 -1.349 1.00 95.50 91 VAL A C 1
ATOM 732 O O . VAL A 1 91 ? 2.967 6.756 -1.062 1.00 95.50 91 VAL A O 1
ATOM 735 N N . GLU A 1 92 ? 4.833 7.817 -0.420 1.00 96.75 92 GLU A N 1
ATOM 736 C CA . GLU A 1 92 ? 4.521 7.762 1.013 1.00 96.75 92 GLU A CA 1
ATOM 737 C C . GLU A 1 92 ? 3.214 8.477 1.366 1.00 96.75 92 GLU A C 1
ATOM 739 O O . GLU A 1 92 ? 2.446 7.989 2.197 1.00 96.75 92 GLU A O 1
ATOM 744 N N . LYS A 1 93 ? 2.929 9.620 0.729 1.00 95.69 93 LYS A N 1
ATOM 745 C CA . LYS A 1 93 ? 1.679 10.366 0.920 1.00 95.69 93 LYS A CA 1
ATOM 746 C C . LYS A 1 93 ? 0.462 9.538 0.502 1.00 95.69 93 LYS A C 1
ATOM 748 O O . LYS A 1 93 ? -0.525 9.518 1.235 1.00 95.69 93 LYS A O 1
ATOM 753 N N . ARG A 1 94 ? 0.536 8.855 -0.647 1.00 96.81 94 ARG A N 1
ATOM 754 C CA . ARG A 1 94 ? -0.536 7.983 -1.163 1.00 96.81 94 ARG A CA 1
ATOM 755 C C . ARG A 1 94 ? -0.696 6.713 -0.329 1.00 96.81 94 ARG A C 1
ATOM 757 O O . ARG A 1 94 ? -1.818 6.285 -0.072 1.00 96.81 94 ARG A O 1
ATOM 764 N N . LEU A 1 95 ? 0.414 6.140 0.133 1.00 97.81 95 LEU A N 1
ATOM 765 C CA . LEU A 1 95 ? 0.417 4.890 0.888 1.00 97.81 95 LEU A CA 1
ATOM 766 C C . LEU A 1 95 ? -0.064 5.078 2.333 1.00 97.81 95 LEU A C 1
ATOM 768 O O . LEU A 1 95 ? -0.769 4.219 2.855 1.00 97.81 95 LEU A O 1
ATOM 772 N N . ARG A 1 96 ? 0.248 6.213 2.974 1.00 98.12 96 ARG A N 1
ATOM 773 C CA . ARG A 1 96 ? -0.086 6.483 4.384 1.00 98.12 96 ARG A CA 1
ATOM 774 C C . ARG A 1 96 ? -1.531 6.146 4.778 1.00 98.12 96 ARG A C 1
ATOM 776 O O . ARG A 1 96 ? -1.703 5.403 5.742 1.00 98.12 96 ARG A O 1
ATOM 783 N N . PRO A 1 97 ? -2.579 6.668 4.111 1.00 98.06 97 PRO A N 1
ATOM 784 C CA . PRO A 1 97 ? -3.950 6.346 4.498 1.00 98.06 97 PRO A CA 1
ATOM 785 C C . PRO A 1 97 ? -4.292 4.864 4.280 1.00 98.06 97 PRO A C 1
ATOM 787 O O . PRO A 1 97 ? -5.041 4.309 5.081 1.00 98.06 97 PRO A O 1
ATOM 790 N N . LEU A 1 98 ? -3.707 4.205 3.274 1.00 98.62 98 LEU A N 1
ATOM 791 C CA . LEU A 1 98 ? -3.884 2.767 3.041 1.00 98.62 98 LEU A CA 1
ATOM 792 C C . LEU A 1 98 ? -3.227 1.928 4.145 1.00 98.62 98 LEU A C 1
ATOM 794 O O . LEU A 1 98 ? -3.829 0.972 4.623 1.00 98.62 98 LEU A O 1
ATOM 798 N N . LEU A 1 99 ? -2.039 2.325 4.613 1.00 98.56 99 LEU A N 1
ATOM 799 C CA . LEU A 1 99 ? -1.374 1.701 5.763 1.00 98.56 99 LEU A CA 1
ATOM 800 C C . LEU A 1 99 ? -2.185 1.882 7.041 1.00 98.56 99 LEU A C 1
ATOM 802 O O . LEU A 1 99 ? -2.336 0.933 7.804 1.00 98.56 99 LEU A O 1
ATOM 806 N N . CYS A 1 100 ? -2.738 3.079 7.261 1.00 98.56 100 CYS A N 1
ATOM 807 C CA . CYS A 1 100 ? -3.630 3.330 8.388 1.00 98.56 100 CYS A CA 1
ATOM 808 C C . CYS A 1 100 ? -4.836 2.387 8.372 1.00 98.56 100 CYS A C 1
ATOM 810 O O . CYS A 1 100 ? -5.197 1.869 9.423 1.00 98.56 100 CYS A O 1
ATOM 812 N N . ILE A 1 101 ? -5.440 2.153 7.202 1.00 98.25 101 ILE A N 1
ATOM 813 C CA . ILE A 1 101 ? -6.547 1.202 7.051 1.00 98.25 101 ILE A CA 1
ATOM 814 C C . ILE A 1 101 ? -6.054 -0.214 7.350 1.00 98.25 101 ILE A C 1
ATOM 816 O O . ILE A 1 101 ? -6.532 -0.822 8.304 1.00 98.25 101 ILE A O 1
ATOM 820 N N . TYR A 1 102 ? -5.061 -0.701 6.601 1.00 98.38 102 TYR A N 1
ATOM 821 C CA . TYR A 1 102 ? -4.563 -2.073 6.704 1.00 98.38 102 TYR A CA 1
ATOM 822 C C . TYR A 1 102 ? -4.136 -2.443 8.128 1.00 98.38 102 TYR A C 1
ATOM 824 O O . TYR A 1 102 ? -4.621 -3.418 8.694 1.00 98.38 102 TYR A O 1
ATOM 832 N N . LEU A 1 103 ? -3.283 -1.622 8.747 1.00 97.50 103 LEU A N 1
ATOM 833 C CA . LEU A 1 103 ? -2.756 -1.893 10.085 1.00 97.50 103 LEU A CA 1
ATOM 834 C C . LEU A 1 103 ? -3.825 -1.775 11.182 1.00 97.50 103 LEU A C 1
ATOM 836 O O . LEU A 1 103 ? -3.642 -2.327 12.262 1.00 97.50 103 LEU A O 1
ATOM 840 N N . SER A 1 104 ? -4.926 -1.057 10.930 1.00 96.56 104 SER A N 1
ATOM 841 C CA . SER A 1 104 ? -6.057 -0.974 11.866 1.00 96.56 104 SER A CA 1
ATOM 842 C C . SER A 1 104 ? -7.040 -2.142 11.756 1.00 96.56 104 SER A C 1
ATOM 844 O O . SER A 1 104 ? -7.818 -2.362 12.682 1.00 96.56 104 SER A O 1
ATOM 846 N N . GLU A 1 105 ? -7.032 -2.860 10.630 1.00 95.06 105 GLU A N 1
ATOM 847 C CA . GLU A 1 105 ? -7.918 -4.002 10.368 1.00 95.06 105 GLU A CA 1
ATOM 848 C C . GLU A 1 105 ? -7.224 -5.352 10.590 1.00 95.06 105 GLU A C 1
ATOM 850 O O . GLU A 1 105 ? -7.894 -6.379 10.685 1.00 95.06 105 GLU A O 1
ATOM 855 N N . GLU A 1 106 ? -5.895 -5.362 10.702 1.00 95.38 106 GLU A N 1
ATOM 856 C CA . GLU A 1 106 ? -5.135 -6.576 10.968 1.00 95.38 106 GLU A CA 1
ATOM 857 C C . GLU A 1 106 ? -5.218 -7.062 12.419 1.00 95.38 106 GLU A C 1
ATOM 859 O O . GLU A 1 106 ? -5.477 -6.319 13.368 1.00 95.38 106 GLU A O 1
ATOM 864 N N . SER A 1 107 ? -4.955 -8.357 12.590 1.00 93.94 107 SER A N 1
ATOM 865 C CA . SER A 1 107 ? -4.927 -8.979 13.913 1.00 93.94 107 SER A CA 1
ATOM 866 C C . SER A 1 107 ? -3.710 -8.518 14.735 1.00 93.94 107 SER A C 1
ATOM 868 O O . SER A 1 107 ? -2.620 -8.375 14.174 1.00 93.94 107 SER A O 1
ATOM 870 N N . PRO A 1 108 ? -3.830 -8.372 16.072 1.00 93.50 108 PRO A N 1
ATOM 871 C CA . PRO A 1 108 ? -2.710 -7.962 16.926 1.00 93.50 108 PRO A CA 1
ATOM 872 C C . PRO A 1 108 ? -1.466 -8.845 16.774 1.00 93.50 108 PRO A C 1
ATOM 874 O O . PRO A 1 108 ? -0.360 -8.333 16.634 1.00 93.50 108 PRO A O 1
ATOM 877 N N . PHE A 1 109 ? -1.659 -10.166 16.702 1.00 93.75 109 PHE A N 1
ATOM 878 C CA . PHE A 1 109 ? -0.578 -11.130 16.480 1.00 93.75 109 PHE A CA 1
ATOM 879 C C . PHE A 1 109 ? 0.185 -10.858 15.176 1.00 93.75 109 PHE A C 1
ATOM 881 O O . PHE A 1 109 ? 1.412 -10.911 15.125 1.00 93.75 109 PHE A O 1
ATOM 888 N N . TYR A 1 110 ? -0.540 -10.547 14.102 1.00 94.25 110 TYR A N 1
ATOM 889 C CA . TYR A 1 110 ? 0.089 -10.265 12.821 1.00 94.25 110 TYR A CA 1
ATOM 890 C C . TYR A 1 110 ? 0.812 -8.912 12.818 1.00 94.25 110 TYR A C 1
ATOM 892 O O . TYR A 1 110 ? 1.899 -8.792 12.255 1.00 94.25 110 TYR A O 1
ATOM 900 N N . ILE A 1 111 ? 0.255 -7.911 13.502 1.00 94.75 111 ILE A N 1
ATOM 901 C CA . ILE A 1 111 ? 0.917 -6.619 13.704 1.00 94.75 111 ILE A CA 1
ATOM 902 C C . ILE A 1 111 ? 2.243 -6.785 14.457 1.00 94.75 111 ILE A C 1
ATOM 904 O O . ILE A 1 111 ? 3.237 -6.183 14.057 1.00 94.75 111 ILE A O 1
ATOM 908 N N . GLU A 1 112 ? 2.294 -7.615 15.500 1.00 95.88 112 GLU A N 1
ATOM 909 C CA . GLU A 1 112 ? 3.541 -7.925 16.217 1.00 95.88 112 GLU A CA 1
ATOM 910 C C . GLU A 1 112 ? 4.584 -8.558 15.288 1.00 95.88 112 GLU A C 1
ATOM 912 O O . GLU A 1 112 ? 5.718 -8.084 15.222 1.00 95.88 112 GLU A O 1
ATOM 917 N N . LYS A 1 113 ? 4.178 -9.545 14.478 1.00 95.94 113 LYS A N 1
ATOM 918 C CA . LYS A 1 113 ? 5.052 -10.166 13.470 1.00 95.94 113 LYS A CA 1
ATOM 919 C C . LYS A 1 113 ? 5.620 -9.135 12.482 1.00 95.94 113 LYS A C 1
ATOM 921 O O . LYS A 1 113 ? 6.800 -9.202 12.135 1.00 95.94 113 LYS A O 1
ATOM 926 N N . LEU A 1 114 ? 4.799 -8.192 12.013 1.00 96.00 114 LEU A N 1
ATOM 927 C CA . LEU A 1 114 ? 5.259 -7.122 11.122 1.00 96.00 114 LEU A CA 1
ATOM 928 C C . LEU A 1 114 ? 6.273 -6.202 11.813 1.00 96.00 114 LEU A C 1
ATOM 930 O O . LEU A 1 114 ? 7.280 -5.852 11.201 1.00 96.00 114 LEU A O 1
ATOM 934 N N . TRP A 1 115 ? 6.049 -5.842 13.080 1.00 96.44 115 TRP A N 1
ATOM 935 C CA . TRP A 1 115 ? 6.988 -5.004 13.833 1.00 96.44 115 TRP A CA 1
ATOM 936 C C . TRP A 1 115 ? 8.340 -5.668 14.039 1.00 96.44 115 TRP A C 1
ATOM 938 O O . TRP A 1 115 ? 9.364 -5.023 13.808 1.00 96.44 115 TRP A O 1
ATOM 948 N N . ASP A 1 116 ? 8.347 -6.953 14.386 1.00 96.94 116 ASP A N 1
ATOM 949 C CA . ASP A 1 116 ? 9.578 -7.733 14.503 1.00 96.94 116 ASP A CA 1
ATOM 950 C C . ASP A 1 116 ? 10.371 -7.728 13.190 1.00 96.94 116 ASP A C 1
ATOM 952 O O . ASP A 1 116 ? 11.599 -7.606 13.193 1.00 96.94 116 ASP A O 1
ATOM 956 N N . PHE A 1 117 ? 9.676 -7.832 12.053 1.00 97.12 117 PHE A N 1
ATOM 957 C CA . PHE A 1 117 ? 10.306 -7.733 10.742 1.00 97.12 117 PHE A CA 1
ATOM 958 C C . PHE A 1 117 ? 10.859 -6.325 10.486 1.00 97.12 117 PHE A C 1
ATOM 960 O O . PHE A 1 117 ? 12.026 -6.189 10.109 1.00 97.12 117 PHE A O 1
ATOM 967 N N . PHE A 1 118 ? 10.062 -5.274 10.705 1.00 97.44 118 PHE A N 1
ATOM 968 C CA . PHE A 1 118 ? 10.489 -3.894 10.460 1.00 97.44 118 PHE A CA 1
ATOM 969 C C . PHE A 1 118 ? 11.710 -3.528 11.300 1.00 97.44 118 PHE A C 1
ATOM 971 O O . PHE A 1 118 ? 12.662 -2.970 10.765 1.00 97.44 118 PHE A O 1
ATOM 978 N N . GLN A 1 119 ? 11.742 -3.913 12.574 1.00 96.81 119 GLN A N 1
ATOM 979 C CA . GLN A 1 119 ? 12.874 -3.635 13.456 1.00 96.81 119 GLN A CA 1
ATOM 980 C C . GLN A 1 119 ? 14.191 -4.252 12.955 1.00 96.81 119 GLN A C 1
ATOM 982 O O . GLN A 1 119 ? 15.264 -3.701 13.193 1.00 96.81 119 GLN A O 1
ATOM 987 N N . ARG A 1 120 ? 14.126 -5.401 12.273 1.00 96.88 120 ARG A N 1
ATOM 988 C CA . ARG A 1 120 ? 15.310 -6.135 11.799 1.00 96.88 120 ARG A CA 1
ATOM 989 C C . ARG A 1 120 ? 15.732 -5.770 10.382 1.00 96.88 120 ARG A C 1
ATOM 991 O O . ARG A 1 120 ? 16.906 -5.916 10.050 1.00 96.88 120 ARG A O 1
ATOM 998 N N . HIS A 1 121 ? 14.781 -5.379 9.538 1.00 97.56 121 HIS A N 1
ATOM 999 C CA . HIS A 1 121 ? 14.984 -5.345 8.090 1.00 97.56 121 HIS A CA 1
ATOM 1000 C C . HIS A 1 121 ? 14.611 -4.024 7.424 1.00 97.56 121 HIS A C 1
ATOM 1002 O O . HIS A 1 121 ? 14.983 -3.826 6.267 1.00 97.56 121 HIS A O 1
ATOM 1008 N N . ALA A 1 122 ? 13.875 -3.138 8.097 1.00 97.44 122 ALA A N 1
ATOM 1009 C CA . ALA A 1 122 ? 13.551 -1.843 7.521 1.00 97.44 122 ALA A CA 1
ATOM 1010 C C . ALA A 1 122 ? 14.791 -0.945 7.475 1.00 97.44 122 ALA A C 1
ATOM 1012 O O . ALA A 1 122 ? 15.658 -0.991 8.350 1.00 97.44 122 ALA A O 1
ATOM 1013 N N . ARG A 1 123 ? 14.838 -0.067 6.474 1.00 96.75 123 ARG A N 1
ATOM 1014 C CA . ARG A 1 123 ? 15.716 1.104 6.521 1.00 96.75 123 ARG A CA 1
ATOM 1015 C C . ARG A 1 123 ? 15.313 1.993 7.697 1.00 96.75 123 ARG A C 1
ATOM 1017 O O . ARG A 1 123 ? 14.139 2.012 8.068 1.00 96.75 123 ARG A O 1
ATOM 1024 N N . VAL A 1 124 ? 16.256 2.744 8.265 1.00 96.50 124 VAL A N 1
ATOM 1025 C CA . VAL A 1 124 ? 16.009 3.560 9.471 1.00 96.50 124 VAL A CA 1
ATOM 1026 C C . VAL A 1 124 ? 14.852 4.532 9.242 1.00 96.50 124 VAL A C 1
ATOM 1028 O O . VAL A 1 124 ? 13.890 4.537 10.006 1.00 96.50 124 VAL A O 1
ATOM 1031 N N . GLU A 1 125 ? 14.876 5.257 8.125 1.00 96.44 125 GLU A N 1
ATOM 1032 C CA . GLU A 1 125 ? 13.834 6.211 7.748 1.00 96.44 125 GLU A CA 1
ATOM 1033 C C . GLU A 1 125 ? 12.464 5.542 7.547 1.00 96.44 125 GLU A C 1
ATOM 1035 O O . GLU A 1 125 ? 11.422 6.119 7.857 1.00 96.44 125 GLU A O 1
ATOM 1040 N N . LYS A 1 126 ? 12.450 4.286 7.085 1.00 97.62 126 LYS A N 1
ATOM 1041 C CA . LYS A 1 126 ? 11.222 3.506 6.900 1.00 97.62 126 LYS A CA 1
ATOM 1042 C C . LYS A 1 126 ? 10.677 2.977 8.212 1.00 97.62 126 LYS A C 1
ATOM 1044 O O . LYS A 1 126 ? 9.465 2.992 8.407 1.00 97.62 126 LYS A O 1
ATOM 1049 N N . TYR A 1 127 ? 11.545 2.549 9.120 1.00 97.69 127 TYR A N 1
ATOM 1050 C CA . TYR A 1 127 ? 11.144 2.157 10.464 1.00 97.69 127 TYR A CA 1
ATOM 1051 C C . TYR A 1 127 ? 10.503 3.336 11.209 1.00 97.69 127 TYR A C 1
ATOM 1053 O O . TYR A 1 127 ? 9.398 3.206 11.733 1.00 97.69 127 TYR A O 1
ATOM 1061 N N . GLU A 1 128 ? 11.141 4.509 11.173 1.00 97.19 128 GLU A N 1
ATOM 1062 C CA . GLU A 1 128 ? 10.617 5.745 11.767 1.00 97.19 128 GLU A CA 1
ATOM 1063 C C . GLU A 1 128 ? 9.280 6.165 11.144 1.00 97.19 128 GLU A C 1
ATOM 1065 O O . GLU A 1 128 ? 8.337 6.526 11.857 1.00 97.19 128 GLU A O 1
ATOM 1070 N N . TYR A 1 129 ? 9.162 6.068 9.816 1.00 97.69 129 TYR A N 1
ATOM 1071 C CA . TYR A 1 129 ? 7.905 6.307 9.113 1.00 97.69 129 TYR A CA 1
ATOM 1072 C C . TYR A 1 129 ? 6.800 5.363 9.603 1.00 97.69 129 TYR A C 1
ATOM 1074 O O . TYR A 1 129 ? 5.698 5.811 9.932 1.00 97.69 129 TYR A O 1
ATOM 1082 N N . MET A 1 130 ? 7.081 4.061 9.698 1.00 98.12 130 MET A N 1
ATOM 1083 C CA . MET A 1 130 ? 6.097 3.083 10.154 1.00 98.12 130 MET A CA 1
ATOM 1084 C C . MET A 1 130 ? 5.704 3.339 11.618 1.00 98.12 130 MET A C 1
ATOM 1086 O O . MET A 1 130 ? 4.512 3.318 11.936 1.00 98.12 130 MET A O 1
ATOM 1090 N N . GLU A 1 131 ? 6.649 3.642 12.511 1.00 97.94 131 GLU A N 1
ATOM 1091 C CA . GLU A 1 131 ? 6.356 4.004 13.909 1.00 97.94 131 GLU A CA 1
ATOM 1092 C C . GLU A 1 131 ? 5.479 5.267 14.001 1.00 97.94 131 GLU A C 1
ATOM 1094 O O . GLU A 1 131 ? 4.533 5.332 14.794 1.00 97.94 131 GLU A O 1
ATOM 1099 N N . SER A 1 132 ? 5.709 6.250 13.126 1.00 97.88 132 SER A N 1
ATOM 1100 C CA . SER A 1 132 ? 4.841 7.425 12.989 1.00 97.88 132 SER A CA 1
ATOM 1101 C C . SER A 1 132 ? 3.417 7.047 12.560 1.00 97.88 132 SER A C 1
ATOM 1103 O O . SER A 1 132 ? 2.445 7.558 13.126 1.00 97.88 132 SER A O 1
ATOM 1105 N N . VAL A 1 133 ? 3.261 6.105 11.622 1.00 98.12 133 VAL A N 1
ATOM 1106 C CA . VAL A 1 133 ? 1.947 5.571 11.217 1.00 98.12 133 VAL A CA 1
ATOM 1107 C C . VAL A 1 133 ? 1.257 4.859 12.385 1.00 98.12 133 VAL A C 1
ATOM 1109 O O . VAL A 1 133 ? 0.100 5.156 12.680 1.00 98.12 133 VAL A O 1
ATOM 1112 N N . LYS A 1 134 ? 1.964 3.985 13.107 1.00 97.12 134 LYS A N 1
ATOM 1113 C CA . LYS A 1 134 ? 1.451 3.285 14.298 1.00 97.12 134 LYS A CA 1
ATOM 1114 C C . LYS A 1 134 ? 0.943 4.258 15.360 1.00 97.12 134 LYS A C 1
ATOM 1116 O O . LYS A 1 134 ? -0.183 4.140 15.844 1.00 97.12 134 LYS A O 1
ATOM 1121 N N . SER A 1 135 ? 1.765 5.255 15.685 1.00 97.81 135 SER A N 1
ATOM 1122 C CA . SER A 1 135 ? 1.436 6.312 16.642 1.00 97.81 135 SER A CA 1
ATOM 1123 C C . SER A 1 135 ? 0.227 7.128 16.180 1.00 97.81 135 SER A C 1
ATOM 1125 O O . SER A 1 135 ? -0.667 7.433 16.973 1.00 97.81 135 SER A O 1
ATOM 1127 N N . PHE A 1 136 ? 0.146 7.434 14.881 1.00 98.25 136 PHE A N 1
ATOM 1128 C CA . PHE A 1 136 ? -0.996 8.128 14.300 1.00 98.25 136 PHE A CA 1
ATOM 1129 C C . PHE A 1 136 ? -2.294 7.332 14.463 1.00 98.25 136 PHE A C 1
ATOM 1131 O O . PHE A 1 136 ? -3.287 7.917 14.895 1.00 98.25 136 PHE A O 1
ATOM 1138 N N . ILE A 1 137 ? -2.287 6.027 14.169 1.00 97.88 137 ILE A N 1
ATOM 1139 C CA . ILE A 1 137 ? -3.462 5.153 14.312 1.00 97.88 137 ILE A CA 1
ATOM 1140 C C . ILE A 1 137 ? -3.963 5.171 15.760 1.00 97.88 137 ILE A C 1
ATOM 1142 O O . ILE A 1 137 ? -5.145 5.421 15.994 1.00 97.88 137 ILE A O 1
ATOM 1146 N N . ALA A 1 138 ? -3.060 4.991 16.729 1.00 96.69 138 ALA A N 1
ATOM 1147 C CA . ALA A 1 138 ? -3.408 4.972 18.149 1.00 96.69 138 ALA A CA 1
ATOM 1148 C C . ALA A 1 138 ? -3.991 6.309 18.643 1.00 96.69 138 ALA A C 1
ATOM 1150 O O . ALA A 1 138 ? -4.912 6.328 19.457 1.00 96.69 138 ALA A O 1
ATOM 1151 N N . ARG A 1 139 ? -3.468 7.437 18.146 1.00 97.94 139 ARG A N 1
ATOM 1152 C CA . ARG A 1 139 ? -3.881 8.784 18.575 1.00 97.94 139 ARG A CA 1
ATOM 1153 C C . ARG A 1 139 ? -5.111 9.319 17.840 1.00 97.94 139 ARG A C 1
ATOM 1155 O O . ARG A 1 139 ? -5.753 10.231 18.349 1.00 97.94 139 ARG A O 1
ATOM 1162 N N . ASN A 1 140 ? -5.434 8.796 16.655 1.00 97.94 140 ASN A N 1
ATOM 1163 C CA . ASN A 1 140 ? -6.450 9.373 15.76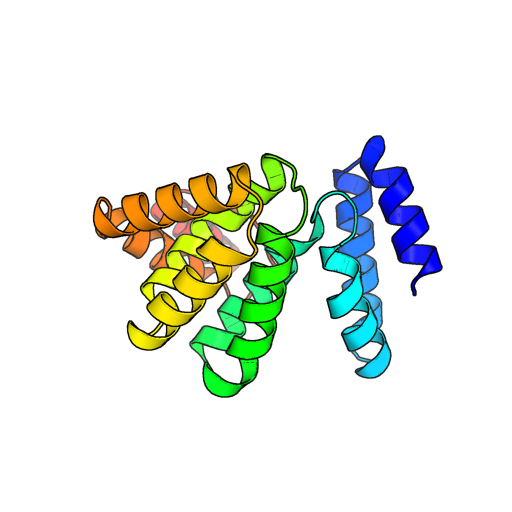6 1.00 97.94 140 ASN A CA 1
ATOM 1164 C C . ASN A 1 140 ? -7.486 8.339 15.274 1.00 97.94 140 ASN A C 1
ATOM 1166 O O . ASN A 1 140 ? -7.720 8.248 14.063 1.00 97.94 140 ASN A O 1
ATOM 1170 N N . PRO A 1 141 ? -8.160 7.586 16.166 1.00 96.94 141 PRO A N 1
ATOM 1171 C CA . PRO A 1 141 ? -9.092 6.528 15.763 1.00 96.94 141 PRO A CA 1
ATOM 1172 C C . PRO A 1 141 ? -10.236 7.043 14.874 1.00 96.94 141 PRO A C 1
ATOM 1174 O O . PRO A 1 141 ? -10.612 6.389 13.901 1.00 96.94 141 PRO A O 1
ATOM 1177 N N . SER A 1 142 ? -10.744 8.253 15.132 1.00 97.38 142 SER A N 1
ATOM 1178 C CA . SER A 1 142 ? -11.788 8.879 14.308 1.00 97.38 142 SER A CA 1
ATOM 1179 C C . SER A 1 142 ? -11.325 9.142 12.873 1.00 97.38 142 SER A C 1
ATOM 1181 O O . SER A 1 142 ? -12.076 8.908 11.928 1.00 97.38 142 SER A O 1
ATOM 1183 N N . THR A 1 143 ? -10.081 9.592 12.690 1.00 97.06 143 THR A N 1
ATOM 1184 C CA . THR A 1 143 ? -9.513 9.846 11.358 1.00 97.06 143 THR A CA 1
ATOM 1185 C C . THR A 1 143 ? -9.291 8.545 10.597 1.00 97.06 143 THR A C 1
ATOM 1187 O O . THR A 1 143 ? -9.619 8.464 9.415 1.00 97.06 143 THR A O 1
ATOM 1190 N N . VAL A 1 144 ? -8.815 7.499 11.278 1.00 97.81 144 VAL A N 1
ATOM 1191 C CA . VAL A 1 144 ? -8.697 6.159 10.685 1.00 97.81 144 VAL A CA 1
ATOM 1192 C C . VAL A 1 144 ? -10.069 5.646 10.246 1.00 97.81 144 VAL A C 1
ATOM 1194 O O . VAL A 1 144 ? -10.213 5.168 9.123 1.00 97.81 144 VAL A O 1
ATOM 1197 N N . GLN A 1 145 ? -11.113 5.838 11.059 1.00 98.00 145 GLN A N 1
ATOM 1198 C CA . GLN A 1 145 ? -12.476 5.470 10.673 1.00 98.00 145 GLN A CA 1
ATOM 1199 C C . GLN A 1 145 ? -12.975 6.245 9.443 1.00 98.00 145 GLN A C 1
ATOM 1201 O O . GLN A 1 145 ? -13.723 5.692 8.637 1.00 98.00 145 GLN A O 1
ATOM 1206 N N . ILE A 1 146 ? -12.567 7.506 9.266 1.00 97.62 146 ILE A N 1
ATOM 1207 C CA . ILE A 1 146 ? -12.872 8.275 8.051 1.00 97.62 146 ILE A CA 1
ATOM 1208 C C . ILE A 1 146 ? -12.157 7.672 6.839 1.00 97.62 146 ILE A C 1
ATOM 1210 O O . ILE A 1 146 ? -12.800 7.502 5.806 1.00 97.62 146 ILE A O 1
ATOM 1214 N N . PHE A 1 147 ? -10.875 7.306 6.947 1.00 98.06 147 PHE A N 1
ATOM 1215 C CA . PHE A 1 147 ? -10.166 6.634 5.850 1.00 98.06 147 PHE A CA 1
ATOM 1216 C C . PHE A 1 147 ? -10.849 5.328 5.450 1.00 98.06 147 PHE A C 1
ATOM 1218 O O . PHE A 1 147 ? -11.086 5.118 4.264 1.00 98.06 147 PHE A O 1
ATOM 1225 N N . ARG A 1 148 ? -11.255 4.508 6.425 1.00 97.88 148 ARG A N 1
ATOM 1226 C CA . ARG A 1 148 ? -11.997 3.262 6.179 1.00 97.88 148 ARG A CA 1
ATOM 1227 C C . ARG A 1 148 ? -13.312 3.518 5.448 1.00 97.88 148 ARG A C 1
ATOM 1229 O O . ARG A 1 148 ? -13.539 2.925 4.403 1.00 97.88 148 ARG A O 1
ATOM 1236 N N . LYS A 1 149 ? -14.124 4.467 5.927 1.00 97.69 149 LYS A N 1
ATOM 1237 C CA . LYS A 1 149 ? -15.390 4.854 5.276 1.00 97.69 149 LYS A CA 1
ATOM 1238 C C . LYS A 1 149 ? -15.190 5.375 3.858 1.00 97.69 149 LYS A C 1
ATOM 1240 O O . LYS A 1 149 ? -15.994 5.082 2.988 1.00 97.69 149 LYS A O 1
ATOM 1245 N N . LYS A 1 150 ? -14.141 6.165 3.618 1.00 97.50 150 LYS A N 1
ATOM 1246 C CA . LYS A 1 150 ? -13.804 6.617 2.264 1.00 97.50 150 LYS A CA 1
ATOM 1247 C C . LYS A 1 150 ? -13.449 5.418 1.392 1.00 97.50 150 LYS A C 1
ATOM 1249 O O . LYS A 1 150 ? -13.995 5.282 0.311 1.00 97.50 150 LYS A O 1
ATOM 1254 N N . PHE A 1 151 ? -12.608 4.519 1.890 1.00 97.62 151 PHE A N 1
ATOM 1255 C CA . PHE A 1 151 ? -12.158 3.349 1.144 1.00 97.62 151 PHE A CA 1
ATOM 1256 C C . PHE A 1 151 ? -13.280 2.329 0.900 1.00 97.62 151 PHE A C 1
ATOM 1258 O O . PHE A 1 151 ? -13.263 1.644 -0.107 1.00 97.62 151 PHE A O 1
ATOM 1265 N N . GLU A 1 152 ? -14.297 2.254 1.759 1.00 95.81 152 GLU A N 1
ATOM 1266 C CA . GLU A 1 152 ? -15.528 1.489 1.491 1.00 95.81 152 GLU A CA 1
ATOM 1267 C C . GLU A 1 152 ? -16.296 2.006 0.275 1.00 95.81 152 GLU A C 1
ATOM 1269 O O . GLU A 1 152 ? -16.927 1.217 -0.416 1.00 95.81 152 GLU A O 1
ATOM 1274 N N . LEU A 1 153 ? -16.243 3.313 0.010 1.00 95.62 153 LEU A N 1
ATOM 1275 C CA . LEU A 1 153 ? -16.941 3.912 -1.123 1.00 95.62 153 LEU A CA 1
ATOM 1276 C C . LEU A 1 153 ? -16.191 3.722 -2.440 1.00 95.62 153 LEU A C 1
ATOM 1278 O O . LEU A 1 153 ? -16.834 3.660 -3.481 1.00 95.62 153 LEU A O 1
ATOM 1282 N N . VAL A 1 154 ? -14.853 3.672 -2.400 1.00 95.69 154 VAL A N 1
ATOM 1283 C CA . VAL A 1 154 ? -14.031 3.698 -3.621 1.00 95.69 154 VAL A CA 1
ATOM 1284 C C . VAL A 1 154 ? -13.104 2.505 -3.829 1.00 95.69 154 VAL A C 1
ATOM 1286 O O . VAL A 1 154 ? -12.541 2.364 -4.907 1.00 95.69 154 VAL A O 1
ATOM 1289 N N . GLY A 1 155 ? -12.928 1.642 -2.830 1.00 92.56 155 GLY A N 1
ATOM 1290 C CA . GLY A 1 155 ? -11.951 0.548 -2.862 1.00 92.56 155 GLY A CA 1
ATOM 1291 C C . GLY A 1 155 ? -12.196 -0.470 -3.976 1.00 92.56 155 GLY A C 1
ATOM 1292 O O . GLY A 1 155 ? -11.256 -1.127 -4.409 1.00 92.56 155 GLY A O 1
ATOM 1293 N N . ASP A 1 156 ? -13.432 -0.556 -4.468 1.00 91.00 156 ASP A N 1
ATOM 1294 C CA . ASP A 1 156 ? -13.828 -1.462 -5.547 1.00 91.00 156 ASP A CA 1
ATOM 1295 C C . ASP A 1 156 ? -13.538 -0.910 -6.955 1.00 91.00 156 ASP A C 1
ATOM 1297 O O . ASP A 1 156 ? -13.593 -1.665 -7.926 1.00 91.00 156 ASP A O 1
ATOM 1301 N N . TYR A 1 157 ? -13.208 0.380 -7.078 1.00 91.31 157 TYR A N 1
ATOM 1302 C CA . TYR A 1 157 ? -12.766 0.980 -8.337 1.00 91.31 157 TYR A CA 1
ATOM 1303 C C . TYR A 1 157 ? -11.251 0.836 -8.519 1.00 91.31 157 TYR A C 1
ATOM 1305 O O . TYR A 1 157 ? -10.501 0.553 -7.576 1.00 91.31 157 TYR A O 1
ATOM 1313 N N . PHE A 1 158 ? -10.791 1.072 -9.751 1.00 90.88 158 PHE A N 1
ATOM 1314 C CA . PHE A 1 158 ? -9.365 1.254 -10.010 1.00 90.88 158 PHE A CA 1
ATOM 1315 C C . PHE A 1 158 ? -8.824 2.411 -9.144 1.00 90.88 158 PHE A C 1
ATOM 1317 O O . PHE A 1 158 ? -9.571 3.365 -8.911 1.00 90.88 158 PHE A O 1
ATOM 1324 N N . PRO A 1 159 ? -7.580 2.338 -8.625 1.00 95.44 159 PRO A N 1
ATOM 1325 C CA . PRO A 1 159 ? -7.095 3.317 -7.658 1.00 95.44 159 PRO A CA 1
ATOM 1326 C C . PRO A 1 159 ? -7.183 4.755 -8.184 1.00 95.44 159 PRO A C 1
ATOM 1328 O O . PRO A 1 159 ? -6.532 5.103 -9.162 1.00 95.44 159 PRO A O 1
ATOM 1331 N N . ASP A 1 160 ? -7.945 5.595 -7.484 1.00 94.44 160 ASP A N 1
ATOM 1332 C CA . ASP A 1 160 ? -8.047 7.030 -7.746 1.00 94.44 160 ASP A CA 1
ATOM 1333 C C . ASP A 1 160 ? -7.711 7.790 -6.460 1.00 94.44 160 ASP A C 1
ATOM 1335 O O . ASP A 1 160 ? -8.523 7.953 -5.542 1.00 94.44 160 ASP A O 1
ATOM 1339 N N . PHE A 1 161 ? -6.453 8.219 -6.367 1.00 95.00 161 PHE A N 1
ATOM 1340 C CA . PHE A 1 161 ? -5.941 8.915 -5.190 1.00 95.00 161 PHE A CA 1
ATOM 1341 C C . PHE A 1 161 ? -6.443 10.354 -5.077 1.00 95.00 161 PHE A C 1
ATOM 1343 O O . PHE A 1 161 ? -6.452 10.887 -3.965 1.00 95.00 161 PHE A O 1
ATOM 1350 N N . GLU A 1 162 ? -6.874 10.967 -6.180 1.00 94.19 162 GLU A N 1
ATOM 1351 C CA . GLU A 1 162 ? -7.446 12.311 -6.166 1.00 94.19 162 GLU A CA 1
ATOM 1352 C C . GLU A 1 162 ? -8.863 12.253 -5.597 1.00 94.19 162 GLU A C 1
ATOM 1354 O O . GLU A 1 162 ? -9.157 12.944 -4.616 1.00 94.19 162 GLU A O 1
ATOM 1359 N N . LEU A 1 163 ? -9.687 11.319 -6.079 1.00 94.25 163 LEU A N 1
ATOM 1360 C CA . LEU A 1 163 ? -11.006 11.028 -5.516 1.00 94.25 163 LEU A CA 1
ATOM 1361 C C . LEU A 1 163 ? -10.898 10.612 -4.041 1.00 94.25 163 LEU A C 1
ATOM 1363 O O . LEU A 1 163 ? -11.613 11.122 -3.174 1.00 94.25 163 LEU A O 1
ATOM 1367 N N . PHE A 1 164 ? -9.932 9.752 -3.708 1.00 96.38 164 PHE A N 1
ATOM 1368 C CA . PHE A 1 164 ? -9.679 9.354 -2.325 1.00 96.38 164 PHE A CA 1
ATOM 1369 C C . PHE A 1 164 ? -9.134 10.478 -1.449 1.00 96.38 164 PHE A C 1
ATOM 1371 O O . PHE A 1 164 ? -9.159 10.350 -0.226 1.00 96.38 164 PHE A O 1
ATOM 1378 N N . SER A 1 165 ? -8.635 11.579 -2.006 1.00 94.31 165 SER A N 1
ATOM 1379 C CA . SER A 1 165 ? -8.178 12.720 -1.210 1.00 94.31 165 SER A CA 1
ATOM 1380 C C . SER A 1 165 ? -9.350 13.566 -0.702 1.00 94.31 165 SER A C 1
ATOM 1382 O O . SER A 1 165 ? -9.253 14.142 0.386 1.00 94.31 165 SER A O 1
ATOM 1384 N N . LEU A 1 166 ? -10.494 13.538 -1.398 1.00 95.94 166 LEU A N 1
ATOM 1385 C CA . LEU A 1 166 ? -11.651 14.380 -1.099 1.00 95.94 166 LEU A CA 1
ATOM 1386 C C . LEU A 1 166 ? -12.186 14.178 0.329 1.00 95.94 166 LEU A C 1
ATOM 1388 O O . LEU A 1 166 ? -12.225 13.053 0.844 1.00 95.94 166 LEU A O 1
ATOM 1392 N N . PRO A 1 167 ? -12.642 15.240 1.012 1.00 94.94 167 PRO A N 1
ATOM 1393 C CA . PRO A 1 167 ? -13.436 15.115 2.228 1.00 94.94 167 PRO A CA 1
ATOM 1394 C C . PRO A 1 167 ? -14.620 14.158 2.031 1.00 94.94 167 PRO A C 1
ATOM 1396 O O . PRO A 1 167 ? -15.284 14.197 1.001 1.00 94.94 167 PRO A O 1
ATOM 1399 N N . LEU A 1 168 ? -14.931 13.332 3.038 1.00 93.25 168 LEU A N 1
ATOM 1400 C CA . LEU A 1 168 ? -15.992 12.316 2.940 1.00 93.25 168 LEU A CA 1
ATOM 1401 C C . LEU A 1 168 ? -17.352 12.859 2.434 1.00 93.25 168 LEU A C 1
ATOM 1403 O O . LEU A 1 168 ? -17.980 12.162 1.642 1.00 93.25 168 LEU A O 1
ATOM 1407 N N . PRO A 1 169 ? -17.824 14.063 2.831 1.00 93.38 169 PRO A N 1
ATOM 1408 C CA . PRO A 1 169 ? -19.053 14.625 2.266 1.00 93.38 169 PRO A CA 1
ATOM 1409 C C . PRO A 1 169 ? -18.969 14.899 0.758 1.00 93.38 169 PRO A C 1
ATOM 1411 O O . PRO A 1 169 ? -19.906 14.570 0.043 1.00 93.38 169 PRO A O 1
ATOM 1414 N N . GLN A 1 170 ? -17.847 15.448 0.279 1.00 94.00 170 GLN A N 1
ATOM 1415 C CA . GLN A 1 170 ? -17.633 15.733 -1.147 1.00 94.00 170 GLN A CA 1
ATOM 1416 C C . GLN A 1 170 ? -17.501 14.439 -1.948 1.00 94.00 170 GLN A C 1
ATOM 1418 O O . GLN A 1 170 ? -18.129 14.297 -2.985 1.00 94.00 170 GLN A O 1
ATOM 1423 N N . LEU A 1 171 ? -16.774 13.454 -1.412 1.00 93.88 171 LEU A N 1
ATOM 1424 C CA . LEU A 1 171 ? -16.658 12.134 -2.030 1.00 93.88 171 LEU A CA 1
ATOM 1425 C C . LEU A 1 171 ? -18.029 11.484 -2.275 1.00 93.88 171 LEU A C 1
ATOM 1427 O O . LEU A 1 171 ? -18.258 10.899 -3.325 1.00 93.88 171 LEU A O 1
ATOM 1431 N N . ARG A 1 172 ? -18.949 11.588 -1.309 1.00 92.44 172 ARG A N 1
ATOM 1432 C CA . ARG A 1 172 ? -20.314 11.064 -1.472 1.00 92.44 172 ARG A CA 1
ATOM 1433 C C . ARG A 1 172 ? -21.078 11.792 -2.572 1.00 92.44 172 ARG A C 1
ATOM 1435 O O . ARG A 1 172 ? -21.706 11.129 -3.383 1.00 92.44 172 ARG A O 1
ATOM 1442 N N . GLN A 1 173 ? -20.981 13.121 -2.615 1.00 92.25 173 GLN A N 1
ATOM 1443 C CA . GLN A 1 173 ? -21.629 13.931 -3.650 1.00 92.25 173 GLN A CA 1
ATOM 1444 C C . GLN A 1 173 ? -21.121 13.584 -5.054 1.00 92.25 173 GLN A C 1
ATOM 1446 O O . GLN A 1 173 ? -21.932 13.421 -5.958 1.00 92.25 173 GLN A O 1
ATOM 1451 N N . GLU A 1 174 ? -19.808 13.417 -5.227 1.00 91.50 174 GLU A N 1
ATOM 1452 C CA . GLU A 1 174 ? -19.217 13.017 -6.512 1.00 91.50 174 GLU A CA 1
ATOM 1453 C C . GLU A 1 174 ? -19.734 11.648 -6.977 1.00 91.50 174 GLU A C 1
ATOM 1455 O O . GLU A 1 174 ? -20.125 11.488 -8.130 1.00 91.50 174 GLU A O 1
ATOM 1460 N N . LEU A 1 175 ? -19.810 10.666 -6.074 1.00 89.69 175 LEU A N 1
ATOM 1461 C CA . LEU A 1 175 ? -20.307 9.327 -6.410 1.00 89.69 175 LEU A CA 1
ATOM 1462 C C . LEU A 1 175 ? -21.821 9.302 -6.685 1.00 89.69 175 LEU A C 1
ATOM 1464 O O . LEU A 1 175 ? -22.272 8.561 -7.553 1.00 89.69 175 LEU A O 1
ATOM 1468 N N . GLU A 1 176 ? -22.609 10.116 -5.978 1.00 86.25 176 GLU A N 1
ATOM 1469 C CA . GLU A 1 176 ? -24.049 10.279 -6.231 1.00 86.25 176 GLU A CA 1
ATOM 1470 C C . GLU A 1 176 ? -24.315 10.977 -7.579 1.00 86.25 176 GLU A C 1
ATOM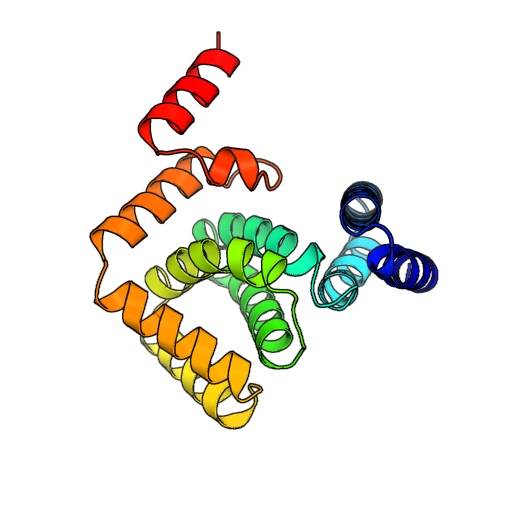 1472 O O . GLU A 1 176 ? -25.230 10.590 -8.309 1.00 86.25 176 GLU A O 1
ATOM 1477 N N . GLY A 1 177 ? -23.486 11.962 -7.940 1.00 75.50 177 GLY A N 1
ATOM 1478 C CA . GLY A 1 177 ? -23.563 12.679 -9.215 1.00 75.50 177 GLY A CA 1
ATOM 1479 C C . GLY A 1 177 ? -23.194 11.830 -10.436 1.00 75.50 177 GLY A C 1
ATOM 1480 O O . GLY A 1 177 ? -23.696 12.095 -11.521 1.00 75.50 177 GLY A O 1
ATOM 1481 N N . GLN A 1 178 ? -22.369 10.792 -10.267 1.00 64.38 178 GLN A N 1
ATOM 1482 C CA . GLN A 1 178 ? -22.026 9.831 -11.329 1.00 64.38 178 GLN A CA 1
ATOM 1483 C C . GLN A 1 178 ? -23.089 8.738 -11.536 1.00 64.38 178 GLN A C 1
ATOM 1485 O O . GLN A 1 178 ? -23.084 8.062 -12.562 1.00 64.38 178 GLN A O 1
ATOM 1490 N N . ALA A 1 179 ? -23.988 8.547 -10.565 1.00 59.84 179 ALA A N 1
ATOM 1491 C CA . ALA A 1 179 ? -25.073 7.565 -10.622 1.00 59.84 179 ALA A CA 1
ATOM 1492 C C . ALA A 1 179 ? -26.402 8.140 -11.159 1.00 59.84 179 ALA A C 1
ATOM 1494 O O . ALA A 1 179 ? -27.392 7.405 -11.230 1.00 59.84 179 ALA A O 1
ATOM 1495 N N . SER A 1 180 ? -26.427 9.434 -11.500 1.00 46.28 180 SER A N 1
ATOM 1496 C CA . SER A 1 180 ? -27.582 10.178 -12.034 1.00 46.28 180 SER A CA 1
ATOM 1497 C C . SER A 1 180 ? -27.432 10.439 -13.529 1.00 46.28 180 SER A C 1
ATOM 1499 O O . SER A 1 180 ? -28.468 10.395 -14.229 1.00 46.28 180 SER A O 1
#

Sequence (180 aa):
MIDRLQAIAAQAATSPEEALAQLEALHQEVLENPEARRTFEQEAPKVADGLYLPHLFWMYLAAFRRDPASYRPFLEYLLQLFVQQPSSPAVEKRLRPLLCIYLSEESPFYIEKLWDFFQRHARVEKYEYMESVKSFIARNPSTVQIFRKKFELVGDYFPDFELFSLPLPQLRQELEGQAS

Secondary structure (DSSP, 8-state):
-HHHHHHHHHHTTT-HHHHHHHHHHHHHHHTT-HHHHHHHHHHGGGSTTTTTHHHHHHHHHHHHTT-HHHHHHHHHHHHHHHHHS---HHHHHHHHHHHHHHHHHS-HHHHHHHHHHHHHHS-HHHHHHHHHHHHHHHH-HHHHHHHHHHHHHHTTSSP-TTGGGS-HHHHHHHHHHHT-

pLDDT: mean 94.52, std 5.79, range [46.28, 98.62]